Protein AF-A0A7K3D2C4-F1 (afdb_monomer)

Secondary structure (DSSP, 8-state):
--------SEEEE-SSS-TTEEEEE-SSSEEEEEEE---TT-----THHHHHHHHTT--

Solvent-accessible surface area (backbone atoms only — not comparable to full-atom values): 3931 Å² total; per-residue (Å²): 138,82,84,74,68,89,50,71,58,43,79,39,77,37,92,87,57,57,98,51,34,23,29,32,32,72,46,86,52,78,52,93,52,70,43,78,41,85,63,87,76,78,70,80,68,72,77,66,69,68,62,58,63,63,57,67,71,76,110

Foldseek 3Di:
DDPQPQDDWDWDQDPPDDRQKTFTDHSRDTDPDIDGHPPPDPPPPPPVVVVVVVVVVVD

Radius of gyration: 21.92 Å; Cα contacts (8 Å, |Δi|>4): 57; chains: 1; bounding box: 60×54×21 Å

Structure (mmCIF, N/CA/C/O backbone):
data_AF-A0A7K3D2C4-F1
#
_entry.id   AF-A0A7K3D2C4-F1
#
loop_
_atom_site.group_PDB
_atom_site.id
_atom_site.type_symbol
_atom_site.label_atom_id
_atom_site.label_alt_id
_atom_site.label_comp_id
_atom_site.label_asym_id
_atom_site.label_entity_id
_atom_site.label_seq_id
_atom_site.pdbx_PDB_ins_code
_atom_site.Cartn_x
_atom_site.Cartn_y
_atom_site.Cartn_z
_atom_site.occupancy
_atom_site.B_iso_or_equiv
_atom_site.auth_seq_id
_atom_site.auth_comp_id
_atom_site.auth_asym_id
_atom_site.auth_atom_id
_atom_site.pdbx_PDB_model_num
ATOM 1 N N . MET A 1 1 ? -19.665 -24.337 0.248 1.00 37.88 1 MET A N 1
ATOM 2 C CA . MET A 1 1 ? -19.318 -23.389 1.327 1.00 37.88 1 MET A CA 1
ATOM 3 C C . MET A 1 1 ? -17.976 -22.758 0.996 1.00 37.88 1 MET A C 1
ATOM 5 O O . MET A 1 1 ? -16.949 -23.321 1.335 1.00 37.88 1 MET A O 1
ATOM 9 N N . THR A 1 2 ? -17.970 -21.650 0.255 1.00 51.72 2 THR A N 1
ATOM 10 C CA . THR A 1 2 ? -16.762 -20.831 0.085 1.00 51.72 2 THR A CA 1
ATOM 11 C C . THR A 1 2 ? -16.917 -19.628 1.003 1.00 51.72 2 THR A C 1
ATOM 13 O O . THR A 1 2 ? -17.718 -18.724 0.763 1.00 51.72 2 THR A O 1
ATOM 16 N N . THR A 1 3 ? -16.228 -19.684 2.138 1.00 57.12 3 THR A N 1
ATOM 17 C CA . THR A 1 3 ? -16.096 -18.575 3.081 1.00 57.12 3 THR A CA 1
ATOM 18 C C . THR A 1 3 ? -15.409 -17.427 2.349 1.00 57.12 3 THR A C 1
ATOM 20 O O . THR A 1 3 ? -14.196 -17.461 2.157 1.00 57.12 3 THR A O 1
ATOM 23 N N . HIS A 1 4 ? -16.185 -16.454 1.869 1.00 58.59 4 HIS A N 1
ATOM 24 C CA . HIS A 1 4 ? -15.641 -15.236 1.281 1.00 58.59 4 HIS A CA 1
ATOM 25 C C . HIS A 1 4 ? -14.991 -14.453 2.415 1.00 58.59 4 HIS A C 1
ATOM 27 O O . HIS A 1 4 ? -15.676 -13.885 3.265 1.00 58.59 4 HIS A O 1
ATOM 33 N N . SER A 1 5 ? -13.665 -14.516 2.472 1.00 62.97 5 SER A N 1
ATOM 34 C CA . SER A 1 5 ? -12.831 -13.704 3.344 1.00 62.97 5 SER A CA 1
ATOM 35 C C . SER A 1 5 ? -13.267 -12.246 3.193 1.00 62.97 5 SER A C 1
ATOM 37 O O . SER A 1 5 ? -13.078 -11.651 2.138 1.00 62.97 5 SER A O 1
ATOM 39 N N . ASN A 1 6 ? -13.908 -11.685 4.219 1.00 76.50 6 ASN A N 1
ATOM 40 C CA . ASN A 1 6 ? -14.373 -10.296 4.256 1.00 76.50 6 ASN A CA 1
ATOM 41 C C . ASN A 1 6 ? -13.178 -9.360 4.507 1.00 76.50 6 ASN A C 1
ATOM 43 O O . ASN A 1 6 ? -13.111 -8.661 5.515 1.00 76.50 6 ASN A O 1
ATOM 47 N N . THR A 1 7 ? -12.167 -9.446 3.645 1.00 83.69 7 THR A N 1
ATOM 48 C CA . THR A 1 7 ? -10.987 -8.593 3.712 1.00 83.69 7 THR A CA 1
ATOM 49 C C . THR A 1 7 ? -11.275 -7.365 2.856 1.00 83.69 7 THR A C 1
ATOM 51 O O . THR A 1 7 ? -11.385 -7.511 1.635 1.00 83.69 7 THR A O 1
ATOM 54 N N . PRO A 1 8 ? -11.435 -6.173 3.454 1.00 88.62 8 PRO A N 1
ATOM 55 C CA . PRO A 1 8 ? -11.717 -4.962 2.698 1.00 88.62 8 PRO A CA 1
ATOM 56 C C . PRO A 1 8 ? -10.536 -4.591 1.799 1.00 88.62 8 PRO A C 1
ATOM 58 O O . PRO A 1 8 ? -9.397 -4.974 2.057 1.00 88.62 8 PRO A O 1
ATOM 61 N N . ALA A 1 9 ? -10.808 -3.818 0.750 1.00 92.19 9 ALA A N 1
ATOM 62 C CA . ALA A 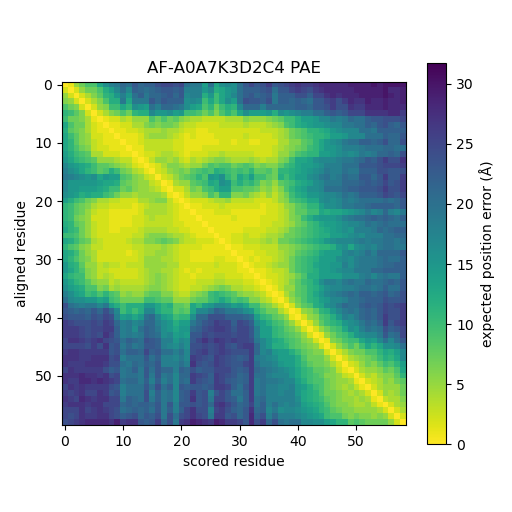1 9 ? -9.755 -3.294 -0.106 1.00 92.19 9 ALA A CA 1
ATOM 63 C C . ALA A 1 9 ? -8.781 -2.416 0.700 1.00 92.19 9 ALA A C 1
ATOM 65 O O . ALA A 1 9 ? -9.210 -1.580 1.502 1.00 92.19 9 ALA A O 1
ATOM 66 N N . GLY A 1 10 ? -7.478 -2.599 0.498 1.00 92.50 10 GLY A N 1
ATOM 67 C CA . GLY A 1 10 ? -6.463 -1.919 1.296 1.00 92.50 10 GLY A CA 1
ATOM 68 C C . GLY A 1 10 ? -5.028 -2.316 0.966 1.00 92.50 10 GLY A C 1
ATOM 69 O O . GLY A 1 10 ? -4.767 -3.214 0.167 1.00 92.50 10 GLY A O 1
ATOM 70 N N . TRP A 1 11 ? -4.083 -1.630 1.608 1.00 92.50 11 TRP A N 1
ATOM 71 C CA . TRP A 1 11 ? -2.662 -1.964 1.563 1.00 92.50 11 TRP A CA 1
ATOM 72 C C . TRP A 1 11 ? -2.335 -3.014 2.617 1.00 92.50 11 TRP A C 1
ATOM 74 O O . TRP A 1 11 ? -2.578 -2.795 3.804 1.00 92.50 11 TRP A O 1
ATOM 84 N N . TYR A 1 12 ? -1.735 -4.120 2.195 1.00 89.69 12 TYR A N 1
ATOM 85 C CA . TYR A 1 12 ? -1.362 -5.215 3.084 1.00 89.69 12 TYR A CA 1
ATOM 86 C C . TYR A 1 12 ? 0.076 -5.677 2.810 1.00 89.69 12 TYR A C 1
ATOM 88 O O . TYR A 1 12 ? 0.580 -5.459 1.707 1.00 89.69 12 TYR A O 1
ATOM 96 N N . PRO A 1 13 ? 0.753 -6.310 3.786 1.00 86.88 13 PRO A N 1
ATOM 97 C CA . PRO A 1 13 ? 2.099 -6.844 3.594 1.00 86.88 13 PRO A CA 1
ATOM 98 C C . PRO A 1 13 ? 2.117 -7.908 2.495 1.00 86.88 13 PRO A C 1
ATOM 100 O O . PRO A 1 13 ? 1.268 -8.802 2.499 1.00 86.88 13 PRO A O 1
ATOM 103 N N . ASP A 1 14 ? 3.080 -7.830 1.575 1.00 82.06 14 ASP A N 1
ATOM 104 C CA . ASP A 1 14 ? 3.251 -8.864 0.554 1.00 82.06 14 ASP A CA 1
ATOM 105 C C . ASP A 1 14 ? 3.876 -10.135 1.180 1.00 82.06 14 ASP A C 1
ATOM 107 O O . ASP A 1 14 ? 5.001 -10.065 1.679 1.00 82.06 14 ASP A O 1
ATOM 111 N N . PRO A 1 15 ? 3.191 -11.301 1.174 1.00 71.75 15 PRO A N 1
ATOM 112 C CA . PRO A 1 15 ? 3.714 -12.531 1.776 1.00 71.75 15 PRO A CA 1
ATOM 113 C C . PRO A 1 15 ? 4.850 -13.188 0.969 1.00 71.75 15 PRO A C 1
ATOM 115 O O . PRO A 1 15 ? 5.549 -14.048 1.503 1.00 71.75 15 PRO A O 1
ATOM 118 N N . HIS A 1 16 ? 5.030 -12.812 -0.300 1.00 71.38 16 HIS A N 1
ATOM 119 C CA . HIS A 1 16 ? 6.097 -13.295 -1.186 1.00 71.38 16 HIS A CA 1
ATOM 120 C C . HIS A 1 16 ? 7.174 -12.231 -1.465 1.00 71.38 16 HIS A C 1
ATOM 122 O O . HIS A 1 16 ? 8.227 -12.554 -2.016 1.00 71.38 16 HIS A O 1
ATOM 128 N N . GLY A 1 17 ? 6.901 -10.971 -1.131 1.00 67.06 17 GLY A N 1
ATOM 129 C CA . GLY A 1 17 ? 7.750 -9.821 -1.403 1.00 67.06 17 GLY A CA 1
ATOM 130 C C . GLY A 1 17 ? 8.756 -9.511 -0.297 1.00 67.06 17 GLY A C 1
ATOM 131 O O . GLY A 1 17 ? 8.905 -10.221 0.697 1.00 67.06 17 GLY A O 1
ATOM 132 N N . ALA A 1 18 ? 9.469 -8.400 -0.480 1.00 70.88 18 ALA A N 1
ATOM 133 C CA 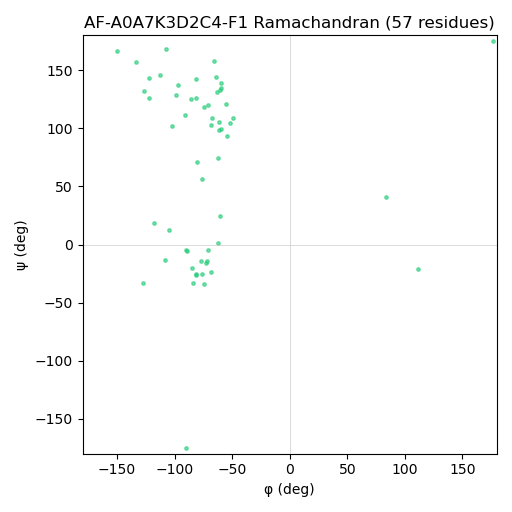. ALA A 1 18 ? 10.331 -7.862 0.560 1.00 70.88 18 ALA A CA 1
ATOM 134 C C . ALA A 1 18 ? 9.480 -7.443 1.777 1.00 70.88 18 ALA A C 1
ATOM 136 O O . ALA A 1 18 ? 8.416 -6.852 1.588 1.00 70.88 18 ALA A O 1
ATOM 137 N N . PRO A 1 19 ? 9.966 -7.616 3.022 1.00 68.69 19 PRO A N 1
ATOM 138 C CA . PRO A 1 19 ? 9.244 -7.239 4.250 1.00 68.69 19 PRO A CA 1
ATOM 139 C C . PRO A 1 19 ? 8.938 -5.732 4.374 1.00 68.69 19 PRO A C 1
ATOM 141 O O . PRO A 1 19 ? 8.380 -5.281 5.368 1.00 68.69 19 PR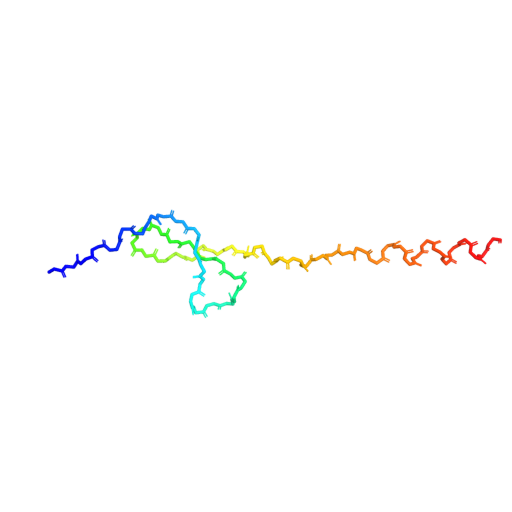O A O 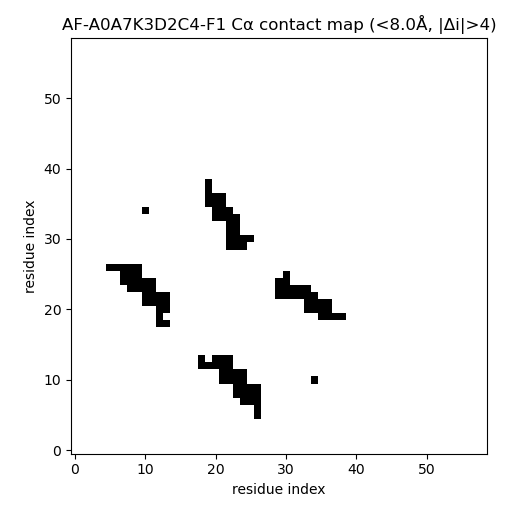1
ATOM 144 N N . GLN A 1 20 ? 9.329 -4.943 3.375 1.00 80.50 20 GLN A N 1
ATOM 145 C CA . GLN A 1 20 ? 9.195 -3.495 3.293 1.00 80.50 20 GLN A CA 1
ATOM 146 C C . GLN A 1 20 ? 8.296 -3.083 2.113 1.00 80.50 20 GLN A C 1
ATOM 148 O O . GLN A 1 20 ? 8.357 -1.942 1.662 1.00 80.50 20 GLN A O 1
ATOM 153 N N . LEU A 1 21 ? 7.488 -4.009 1.587 1.00 86.56 21 LEU A N 1
ATOM 154 C CA . LEU A 1 21 ? 6.592 -3.780 0.459 1.00 86.56 21 LEU A CA 1
ATOM 155 C C . LEU A 1 21 ? 5.147 -4.088 0.859 1.00 86.56 21 LEU A C 1
ATOM 157 O O . LEU A 1 21 ? 4.829 -5.179 1.337 1.00 86.56 21 LEU A O 1
ATOM 161 N N . LEU A 1 22 ? 4.270 -3.113 0.646 1.00 90.62 22 LEU A N 1
ATOM 162 C CA . LEU A 1 22 ? 2.829 -3.288 0.731 1.00 90.62 22 LEU A CA 1
ATOM 163 C C . LEU A 1 22 ? 2.283 -3.516 -0.674 1.00 90.62 22 LEU A C 1
ATOM 165 O O . LEU A 1 22 ? 2.661 -2.808 -1.607 1.00 90.62 22 LEU A O 1
ATOM 169 N N . ARG A 1 23 ? 1.362 -4.463 -0.822 1.00 92.62 23 ARG A N 1
ATOM 170 C CA . ARG A 1 23 ? 0.626 -4.701 -2.064 1.00 92.62 23 ARG A CA 1
ATOM 171 C C . ARG A 1 23 ? -0.844 -4.352 -1.871 1.00 92.62 23 ARG A C 1
ATOM 173 O O . ARG A 1 23 ? -1.383 -4.492 -0.772 1.00 92.62 23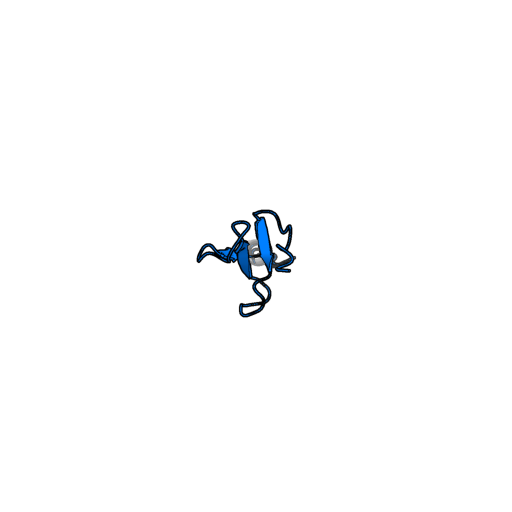 ARG A O 1
ATOM 180 N N . TRP A 1 24 ? -1.485 -3.849 -2.919 1.00 92.12 24 TRP A N 1
ATOM 181 C CA . TRP A 1 24 ? -2.901 -3.503 -2.867 1.00 92.12 24 TRP A CA 1
ATOM 182 C C . TRP A 1 24 ? -3.774 -4.745 -3.059 1.00 92.12 24 TRP A C 1
ATOM 184 O O . TRP A 1 24 ? -3.635 -5.468 -4.052 1.00 92.12 24 TRP A O 1
ATOM 194 N N . TRP A 1 25 ? -4.686 -4.958 -2.116 1.00 92.69 25 TRP A N 1
ATOM 195 C CA . TRP A 1 25 ? -5.783 -5.919 -2.186 1.00 92.69 25 TRP A CA 1
ATOM 196 C C . TRP A 1 25 ? -7.059 -5.182 -2.597 1.00 92.69 25 TRP A C 1
ATOM 198 O O . TRP A 1 25 ? -7.399 -4.176 -1.975 1.00 92.69 25 TRP A O 1
ATOM 208 N N . ASP A 1 26 ? -7.778 -5.660 -3.616 1.00 91.50 26 ASP A N 1
ATOM 209 C CA . ASP A 1 26 ? -9.012 -5.007 -4.089 1.00 91.50 26 ASP A CA 1
ATOM 210 C C . ASP A 1 26 ? -10.286 -5.497 -3.375 1.00 91.50 26 ASP A C 1
ATOM 212 O O . ASP A 1 26 ? -11.365 -4.951 -3.591 1.00 91.50 26 ASP A O 1
ATOM 216 N N . GLY A 1 27 ? -10.171 -6.512 -2.518 1.00 90.00 27 GLY A N 1
ATOM 217 C CA . GLY A 1 27 ? -11.308 -7.199 -1.901 1.00 90.00 27 GLY A CA 1
ATOM 218 C C . GLY A 1 27 ? -11.478 -8.639 -2.388 1.00 90.00 27 GLY A C 1
ATOM 219 O O . GLY A 1 27 ? -12.068 -9.446 -1.673 1.00 90.00 27 GLY A O 1
ATOM 220 N N . SER A 1 28 ? -10.926 -8.979 -3.558 1.00 88.56 28 SER A N 1
ATOM 221 C CA . SER A 1 28 ? -11.049 -10.317 -4.159 1.00 88.56 28 SER A CA 1
ATOM 222 C C . SER A 1 28 ? -9.704 -10.933 -4.541 1.00 88.56 28 SER A C 1
ATOM 224 O O . SER A 1 28 ? -9.545 -12.153 -4.467 1.00 88.56 28 SER A O 1
ATOM 226 N N . GLN A 1 29 ? -8.737 -10.109 -4.943 1.00 88.44 29 GLN A N 1
ATOM 227 C CA . GLN A 1 29 ? -7.400 -10.509 -5.353 1.00 88.44 29 GLN A CA 1
ATOM 228 C C . GLN A 1 29 ? -6.357 -9.425 -5.047 1.00 88.44 29 GLN A C 1
ATOM 230 O O . GLN A 1 29 ? -6.641 -8.264 -4.746 1.00 88.44 29 GLN A O 1
ATOM 235 N N . TRP A 1 30 ? -5.097 -9.826 -5.138 1.00 89.62 30 TRP A N 1
ATOM 236 C CA . TRP A 1 30 ? -3.989 -8.891 -5.108 1.00 89.62 30 TRP A CA 1
ATOM 237 C C . TRP A 1 30 ? -3.778 -8.264 -6.482 1.00 89.62 30 TRP A C 1
ATOM 239 O O . TRP A 1 30 ? -3.879 -8.952 -7.494 1.00 89.62 30 TRP A O 1
ATOM 249 N N . THR A 1 31 ? -3.433 -6.982 -6.512 1.00 90.62 31 THR A N 1
ATOM 250 C CA . THR A 1 31 ? -3.110 -6.254 -7.750 1.00 90.62 31 THR A CA 1
ATOM 251 C C . THR A 1 31 ? -1.607 -5.981 -7.855 1.00 90.62 31 THR A C 1
ATOM 253 O O . THR A 1 31 ? -0.886 -6.106 -6.867 1.00 90.62 31 THR A O 1
ATOM 256 N N . ASP A 1 32 ? -1.135 -5.551 -9.026 1.00 90.62 32 ASP A N 1
ATOM 257 C CA . ASP A 1 32 ? 0.260 -5.132 -9.249 1.00 90.62 32 ASP A CA 1
ATOM 258 C C . ASP A 1 32 ? 0.633 -3.793 -8.587 1.00 90.62 32 ASP A C 1
ATOM 260 O O . ASP A 1 32 ? 1.792 -3.382 -8.621 1.00 90.62 32 ASP A O 1
ATOM 264 N N . HIS A 1 33 ? -0.315 -3.088 -7.961 1.00 93.25 33 HIS A N 1
ATOM 265 C CA . HIS A 1 33 ? 0.014 -1.871 -7.230 1.00 93.25 33 HIS A CA 1
ATOM 266 C C . HIS A 1 33 ? 0.782 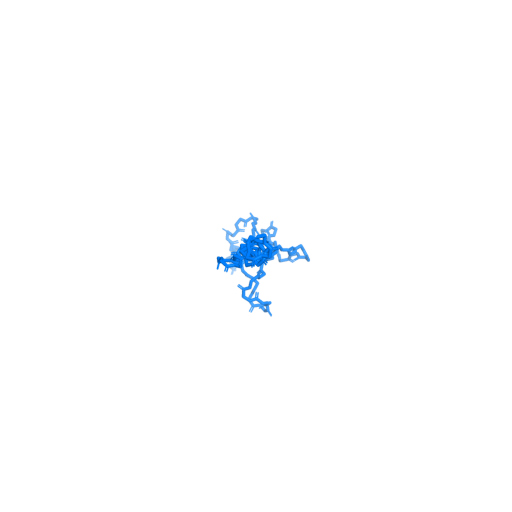-2.207 -5.952 1.00 93.25 33 HIS A C 1
ATOM 268 O O . HIS A 1 33 ? 0.267 -2.875 -5.050 1.00 93.25 33 HIS A O 1
ATOM 274 N N . THR A 1 34 ? 1.999 -1.675 -5.858 1.00 90.44 34 THR A N 1
ATOM 275 C CA . THR A 1 34 ? 2.877 -1.823 -4.698 1.00 90.44 34 THR A CA 1
ATOM 276 C C . THR A 1 34 ? 3.266 -0.468 -4.126 1.00 90.44 34 THR A C 1
ATOM 278 O O . THR A 1 34 ? 3.507 0.478 -4.876 1.00 90.44 34 THR A O 1
ATOM 281 N N . ASN A 1 35 ? 3.377 -0.383 -2.805 1.00 88.94 35 ASN A N 1
ATOM 282 C CA . ASN A 1 35 ? 3.808 0.806 -2.085 1.00 88.94 35 ASN A CA 1
ATOM 283 C C . ASN A 1 35 ? 4.971 0.433 -1.154 1.00 88.94 35 ASN A C 1
ATOM 285 O O . ASN A 1 35 ? 4.862 -0.576 -0.447 1.00 88.94 35 ASN A O 1
ATOM 289 N N . PRO A 1 36 ? 6.085 1.187 -1.130 1.00 82.94 36 PRO A N 1
ATOM 290 C CA . PRO A 1 36 ? 7.081 1.014 -0.083 1.00 82.94 36 PRO A CA 1
ATOM 291 C C . PRO A 1 36 ? 6.415 1.176 1.287 1.00 82.94 36 PRO A C 1
ATOM 293 O O . PRO A 1 36 ? 5.831 2.214 1.600 1.00 82.94 36 PRO A O 1
ATOM 296 N N . ALA A 1 37 ? 6.497 0.139 2.121 1.00 78.12 37 ALA A N 1
ATOM 297 C CA . ALA A 1 37 ? 6.116 0.276 3.515 1.00 78.12 37 ALA A CA 1
ATOM 298 C C . ALA A 1 37 ? 7.010 1.365 4.129 1.00 78.12 37 ALA A C 1
ATOM 300 O O . ALA A 1 37 ? 8.210 1.380 3.832 1.00 78.12 37 ALA A O 1
ATOM 301 N N . PRO A 1 38 ? 6.477 2.266 4.974 1.00 68.38 38 PRO A N 1
ATOM 302 C CA . PRO A 1 38 ? 7.311 3.194 5.716 1.00 68.38 38 PRO A CA 1
ATOM 303 C C . PRO A 1 38 ? 8.267 2.366 6.573 1.00 68.38 38 PRO A C 1
ATOM 305 O O . PRO A 1 38 ? 7.901 1.823 7.614 1.00 68.38 38 PRO A O 1
ATOM 308 N N . GLN A 1 39 ? 9.496 2.216 6.087 1.00 60.69 39 GLN A N 1
ATOM 309 C CA . GLN A 1 39 ? 10.592 1.635 6.834 1.00 60.69 39 GLN A CA 1
ATOM 310 C C . GLN A 1 39 ? 10.784 2.565 8.024 1.00 60.69 39 GLN A C 1
ATOM 312 O O . GLN A 1 39 ? 11.255 3.694 7.865 1.0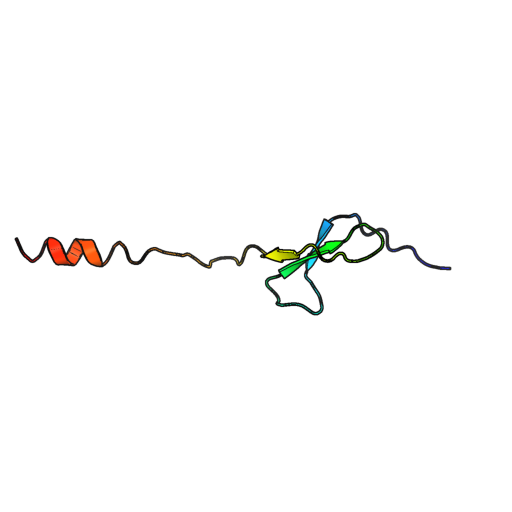0 60.69 39 GLN A O 1
ATOM 317 N N . GLY A 1 40 ? 10.353 2.132 9.207 1.00 56.97 40 GLY A N 1
ATOM 318 C CA . GLY A 1 40 ? 10.633 2.854 10.436 1.00 56.97 40 GLY A CA 1
ATOM 319 C C . GLY A 1 40 ? 12.135 3.112 10.517 1.00 56.97 40 GLY A C 1
ATOM 320 O O . GLY A 1 40 ? 12.909 2.195 10.763 1.00 56.97 40 GLY A O 1
ATOM 321 N N . GLY A 1 41 ? 12.547 4.354 10.262 1.00 52.59 41 GLY A N 1
ATOM 322 C CA . GLY A 1 41 ? 13.898 4.818 10.541 1.00 52.59 41 GLY A CA 1
ATOM 323 C C . GLY A 1 41 ? 14.973 4.533 9.491 1.00 52.59 41 GLY A C 1
ATOM 324 O O . GLY A 1 41 ? 16.115 4.308 9.872 1.00 52.59 41 GLY A O 1
ATOM 325 N N . GLN A 1 42 ? 14.711 4.669 8.187 1.00 50.09 42 GLN A N 1
ATOM 326 C CA . GLN A 1 42 ? 15.779 5.204 7.323 1.00 50.09 42 GLN A CA 1
ATOM 327 C C . GLN A 1 42 ? 15.772 6.725 7.480 1.00 50.09 42 GLN A C 1
ATOM 329 O O . GLN A 1 42 ? 15.340 7.490 6.621 1.00 50.09 42 GLN A O 1
ATOM 334 N N . GLN A 1 43 ? 16.222 7.142 8.664 1.00 49.69 43 GLN A N 1
ATOM 335 C CA . GLN A 1 43 ? 16.761 8.463 8.905 1.00 49.69 43 GLN A CA 1
ATOM 336 C C . GLN A 1 43 ? 17.878 8.655 7.881 1.00 4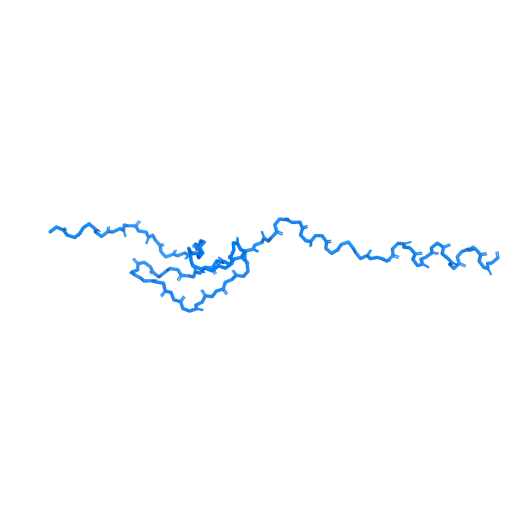9.69 43 GLN A C 1
ATOM 338 O O . GLN A 1 43 ? 19.028 8.284 8.102 1.00 49.69 43 GLN A O 1
ATOM 343 N N . GLN A 1 44 ? 17.540 9.255 6.747 1.00 52.19 44 GLN A N 1
ATOM 344 C CA . GLN A 1 44 ? 18.471 10.108 6.036 1.00 52.19 44 GLN A CA 1
ATOM 345 C C . GLN A 1 44 ? 18.772 11.274 6.987 1.00 52.19 44 GLN A C 1
ATOM 347 O O . GLN A 1 44 ? 18.218 12.358 6.851 1.00 52.19 44 GLN A O 1
ATOM 352 N N . ALA A 1 45 ? 19.577 11.033 8.026 1.00 56.47 45 ALA A N 1
ATOM 353 C CA . ALA A 1 45 ? 20.283 12.101 8.703 1.00 56.47 45 ALA A CA 1
ATOM 354 C C . ALA A 1 45 ? 21.294 12.592 7.666 1.00 56.47 45 ALA A C 1
ATOM 356 O O . ALA A 1 45 ? 22.209 11.838 7.315 1.00 56.47 45 ALA A O 1
ATOM 357 N N . PRO A 1 46 ? 21.115 13.786 7.079 1.00 55.25 46 PRO A N 1
ATOM 358 C CA . PRO A 1 46 ? 22.100 14.262 6.140 1.00 55.25 46 PRO A CA 1
ATOM 359 C C . PRO A 1 46 ? 23.405 14.428 6.918 1.00 55.25 46 PRO A C 1
ATOM 361 O O . PRO A 1 46 ? 23.441 15.060 7.974 1.00 55.25 46 PRO A O 1
ATOM 364 N N . ALA A 1 47 ? 24.495 13.896 6.372 1.00 59.50 47 ALA A N 1
ATOM 365 C CA . ALA A 1 47 ? 25.874 14.109 6.810 1.00 59.50 47 ALA A CA 1
ATOM 366 C C . ALA A 1 47 ? 26.321 15.597 6.736 1.00 59.50 47 ALA A C 1
ATOM 368 O O . ALA A 1 47 ? 27.503 15.907 6.635 1.00 59.50 47 ALA A O 1
ATOM 369 N N . GLN A 1 48 ? 25.378 16.542 6.790 1.00 57.44 48 GLN A N 1
ATOM 370 C CA . GLN A 1 48 ? 25.549 17.981 6.628 1.00 57.44 48 GLN A CA 1
ATOM 371 C C . GLN A 1 48 ? 26.125 18.678 7.868 1.00 57.44 48 GLN A C 1
ATOM 373 O O . GLN A 1 48 ? 26.604 19.801 7.751 1.00 57.44 48 GLN A O 1
ATOM 378 N N . GLN A 1 49 ? 26.152 18.031 9.037 1.00 57.97 49 GLN A N 1
ATOM 379 C CA . GLN A 1 49 ? 26.754 18.623 10.240 1.00 57.97 49 GLN A CA 1
ATOM 380 C C . GLN A 1 49 ? 28.287 18.483 10.286 1.00 57.97 49 GLN A C 1
ATOM 382 O O . GLN A 1 49 ? 28.954 19.326 10.881 1.00 57.97 49 GLN A O 1
ATOM 387 N N . ALA A 1 50 ? 28.876 17.487 9.611 1.00 62.06 50 ALA A N 1
ATOM 388 C CA . ALA A 1 50 ? 30.330 17.286 9.630 1.00 62.06 50 ALA A CA 1
ATOM 389 C C . ALA A 1 50 ? 31.096 18.293 8.748 1.00 62.06 50 ALA A C 1
ATOM 391 O O . ALA A 1 50 ? 32.247 18.611 9.031 1.00 62.06 50 ALA A O 1
ATOM 392 N N . GLN A 1 51 ? 30.455 18.844 7.711 1.00 61.41 51 GLN A N 1
ATOM 393 C CA . GLN A 1 51 ? 31.128 19.728 6.752 1.00 61.41 51 GLN A CA 1
ATOM 394 C C . GLN A 1 51 ? 31.257 21.182 7.246 1.00 61.41 51 GLN A C 1
ATOM 396 O O . GLN A 1 51 ? 32.202 21.871 6.871 1.00 61.41 51 GLN A O 1
ATOM 401 N N . GLN A 1 52 ? 30.366 21.650 8.131 1.00 62.41 52 GLN A N 1
ATOM 402 C CA . GLN A 1 52 ? 30.436 23.012 8.687 1.00 62.41 52 GLN A CA 1
ATOM 403 C C . GLN A 1 52 ? 31.550 23.182 9.733 1.00 62.41 52 GLN A C 1
ATOM 405 O O . GLN A 1 52 ? 32.189 24.233 9.784 1.00 62.41 52 GLN A O 1
ATOM 410 N N . ALA A 1 53 ? 31.848 22.146 10.523 1.00 63.56 53 ALA A N 1
ATOM 411 C CA . ALA A 1 53 ? 32.892 22.216 11.551 1.00 63.56 53 ALA A CA 1
ATOM 412 C C . ALA A 1 53 ? 34.312 22.333 10.965 1.00 63.56 53 ALA A C 1
ATOM 414 O O . ALA A 1 53 ? 35.213 22.853 11.622 1.00 63.56 53 ALA A O 1
ATOM 415 N N . GLN A 1 54 ? 34.511 21.881 9.724 1.00 64.06 54 GLN A N 1
ATOM 416 C CA . GLN A 1 54 ? 35.822 21.855 9.076 1.00 64.06 54 GLN A CA 1
ATOM 417 C C . GLN A 1 54 ? 36.193 23.190 8.407 1.00 64.06 54 GLN A C 1
ATOM 419 O O . GLN A 1 54 ? 37.373 23.463 8.186 1.00 64.06 54 GLN A O 1
ATOM 424 N N . GLN A 1 55 ? 35.203 24.045 8.123 1.00 63.84 55 GLN A N 1
ATOM 425 C CA . GLN A 1 55 ? 35.431 25.386 7.578 1.00 63.84 55 GLN A CA 1
ATOM 426 C C . GLN A 1 55 ? 35.741 26.412 8.678 1.00 63.84 55 GLN A C 1
ATOM 428 O O . GLN A 1 55 ? 36.562 27.298 8.469 1.00 63.84 55 GLN A O 1
ATOM 433 N N . ALA A 1 56 ? 35.163 26.253 9.873 1.00 64.50 56 ALA A N 1
ATOM 434 C CA . ALA A 1 56 ? 35.418 27.145 11.008 1.00 64.50 56 ALA A CA 1
ATOM 435 C C . ALA A 1 56 ? 36.821 26.989 11.630 1.00 64.50 56 ALA A C 1
ATOM 437 O O . ALA A 1 56 ? 37.241 27.849 12.392 1.00 64.50 56 ALA A O 1
ATOM 438 N N . GLN A 1 57 ? 37.549 25.911 11.317 1.00 62.91 57 GLN A N 1
ATOM 439 C CA . GLN A 1 57 ? 38.925 25.684 11.792 1.00 62.91 57 GL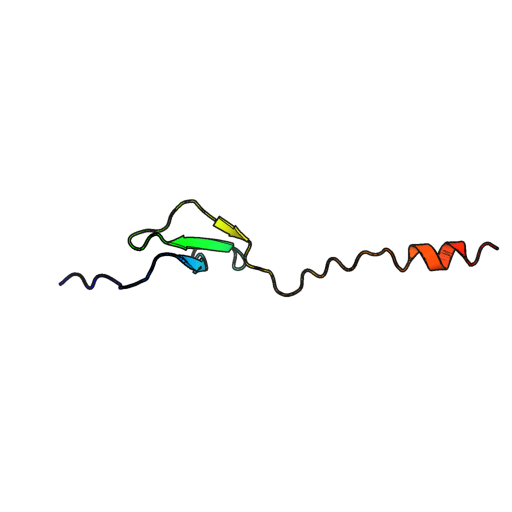N A CA 1
ATOM 440 C C . GLN A 1 57 ? 39.997 26.254 10.851 1.00 62.91 57 GLN A C 1
ATOM 442 O O . GLN A 1 57 ? 41.180 26.177 11.162 1.00 62.91 57 GLN A O 1
ATOM 447 N N . GLN A 1 58 ? 39.597 26.788 9.694 1.00 63.38 58 GLN A N 1
ATOM 448 C CA . GLN A 1 58 ? 40.506 27.373 8.700 1.00 63.38 58 GLN A CA 1
ATOM 449 C C . GLN A 1 58 ? 40.473 28.912 8.695 1.00 63.38 58 GLN A C 1
ATOM 451 O O . GLN A 1 58 ? 41.000 29.518 7.762 1.00 63.38 58 GLN A O 1
ATOM 456 N N . ALA A 1 59 ? 39.855 29.530 9.710 1.00 60.16 59 ALA A N 1
ATOM 457 C CA . ALA A 1 59 ? 39.831 30.978 9.925 1.00 60.16 59 ALA A CA 1
ATOM 458 C C . ALA A 1 59 ? 40.734 31.379 11.097 1.00 60.16 59 ALA A C 1
ATOM 460 O O . ALA A 1 59 ? 40.740 30.641 12.109 1.00 60.16 59 ALA A O 1
#

Nearest PDB structures (foldseek):
  1xcc-assembly2_D  TM=4.380E-01  e=5.047E+00  Plasmodium yoelii

pLDDT: mean 72.99, std 15.29, range [37.88, 93.25]

Mean predicted aligned error: 12.93 Å

Sequence (59 aa):
MTTHSNTPAGWYPDPHGAPQLLRWWDGSQWTDHTNPAPQGGQQQAPAQQAQQAQQAQQA